Protein AF-A0A7C8AN82-F1 (afdb_monomer_lite)

Sequence (87 aa):
MARLFVYAVIVWIAYFLVKKIGRALVGPSGPRDQVRGPVSDAELIRDPQCGAYFLKQKGVKGVVEGQVIHFCSEQCYDKYLKSRSHY

Secondary structure (DSSP, 8-state):
-HHHHHHHHHHHHHHHHHHHHHHHHSS----------------EEE-TTT--EEEGGGSEEEEETTEEEEESSHHHHHHHHHHHTT-

Structure (mmCIF, N/CA/C/O backbone):
data_AF-A0A7C8AN82-F1
#
_entry.id   AF-A0A7C8AN82-F1
#
loop_
_atom_site.group_PDB
_atom_site.id
_atom_site.type_symbol
_atom_site.label_atom_id
_atom_site.label_alt_id
_atom_site.label_comp_id
_atom_site.label_asym_id
_atom_site.label_entity_id
_atom_site.label_seq_id
_atom_site.pdbx_PDB_ins_code
_atom_site.Cartn_x
_atom_site.Cartn_y
_atom_site.Cartn_z
_atom_site.occupancy
_atom_site.B_iso_or_equiv
_atom_site.auth_seq_id
_atom_site.auth_comp_id
_atom_site.auth_asym_id
_atom_site.auth_atom_id
_atom_site.pdbx_PDB_model_num
ATOM 1 N N . MET A 1 1 ? 21.204 -13.670 16.058 1.00 60.09 1 MET A N 1
ATOM 2 C CA . MET A 1 1 ? 21.537 -12.482 15.239 1.00 60.09 1 MET A CA 1
ATOM 3 C C . MET A 1 1 ? 21.096 -12.577 13.770 1.00 60.09 1 MET A C 1
ATOM 5 O O . MET A 1 1 ? 20.760 -11.549 13.207 1.00 60.09 1 MET A O 1
ATOM 9 N N . ALA A 1 2 ? 20.971 -13.767 13.159 1.00 57.88 2 ALA A N 1
ATOM 10 C CA . ALA A 1 2 ? 20.511 -13.915 11.762 1.00 57.88 2 ALA A CA 1
ATOM 11 C C . ALA A 1 2 ? 19.006 -13.645 11.516 1.00 57.88 2 ALA A C 1
ATOM 13 O O . ALA A 1 2 ? 18.590 -13.423 10.384 1.00 57.88 2 ALA A O 1
ATOM 14 N N . ARG A 1 3 ? 18.178 -13.636 12.571 1.00 65.19 3 ARG A N 1
ATOM 15 C CA . ARG A 1 3 ? 16.715 -13.483 12.464 1.00 65.19 3 ARG A CA 1
ATOM 16 C C . ARG A 1 3 ? 16.304 -12.108 11.919 1.00 65.19 3 ARG A C 1
ATOM 18 O O . ARG A 1 3 ? 15.413 -12.034 11.088 1.00 65.19 3 ARG A O 1
ATOM 25 N N . LEU A 1 4 ? 16.990 -11.038 12.329 1.00 66.88 4 LEU A N 1
ATOM 26 C CA . LEU A 1 4 ? 16.690 -9.663 11.897 1.00 66.88 4 LEU A CA 1
ATOM 27 C C . LEU A 1 4 ? 17.051 -9.414 10.427 1.00 66.88 4 LEU A C 1
ATOM 29 O O . LEU A 1 4 ? 16.339 -8.698 9.728 1.00 66.88 4 LEU A O 1
ATOM 33 N N . PHE A 1 5 ? 18.117 -10.055 9.943 1.00 79.81 5 PHE A N 1
ATOM 34 C CA . PHE A 1 5 ? 18.555 -9.936 8.552 1.00 79.81 5 PHE A CA 1
ATOM 35 C C . PHE A 1 5 ? 17.534 -10.549 7.588 1.00 79.81 5 PHE A C 1
ATOM 37 O O . PHE A 1 5 ? 17.224 -9.970 6.551 1.00 79.81 5 PHE A O 1
ATOM 44 N N . VAL A 1 6 ? 16.945 -11.684 7.978 1.00 80.94 6 VAL A N 1
ATOM 45 C CA . VAL A 1 6 ? 15.872 -12.342 7.222 1.00 80.94 6 VAL A CA 1
ATOM 46 C C . VAL A 1 6 ? 14.656 -11.424 7.100 1.00 80.94 6 VAL A C 1
ATOM 48 O O . VAL A 1 6 ? 14.133 -11.257 6.002 1.00 80.94 6 VAL A O 1
ATOM 51 N N . TYR A 1 7 ? 14.249 -10.756 8.183 1.00 76.31 7 TYR A N 1
ATOM 52 C CA . TYR A 1 7 ? 13.138 -9.802 8.127 1.00 76.31 7 TYR A CA 1
ATOM 53 C C . TYR A 1 7 ? 13.433 -8.601 7.220 1.00 76.31 7 TYR A C 1
ATOM 55 O O . TYR A 1 7 ? 12.573 -8.228 6.425 1.00 76.31 7 TYR A O 1
ATOM 63 N N . ALA A 1 8 ? 14.643 -8.036 7.267 1.00 78.50 8 ALA A N 1
ATOM 64 C CA . ALA A 1 8 ? 15.031 -6.928 6.390 1.00 78.50 8 ALA A CA 1
ATOM 65 C C . ALA A 1 8 ? 14.978 -7.319 4.901 1.00 78.50 8 ALA A C 1
ATOM 67 O O . ALA A 1 8 ? 14.439 -6.577 4.078 1.00 78.50 8 ALA A O 1
ATOM 68 N N . VAL A 1 9 ? 15.467 -8.516 4.563 1.00 82.56 9 VAL A N 1
ATOM 69 C CA . VAL A 1 9 ? 15.424 -9.050 3.194 1.00 82.56 9 VAL A CA 1
ATOM 70 C C . VAL A 1 9 ? 13.984 -9.318 2.751 1.00 82.56 9 VAL A C 1
ATOM 72 O O . VAL A 1 9 ? 13.612 -8.952 1.638 1.00 82.56 9 VAL A O 1
ATOM 75 N N . ILE A 1 10 ? 13.140 -9.882 3.620 1.00 80.94 10 ILE A N 1
ATOM 76 C CA . ILE A 1 10 ? 11.721 -10.126 3.320 1.00 80.94 10 ILE A CA 1
ATOM 77 C C . ILE A 1 10 ? 10.975 -8.810 3.070 1.00 80.94 10 ILE A C 1
ATOM 79 O O . ILE A 1 10 ? 10.231 -8.713 2.095 1.00 80.94 10 ILE A O 1
ATOM 83 N N . VAL A 1 11 ? 11.189 -7.784 3.902 1.00 80.25 11 VAL A N 1
ATOM 84 C CA . VAL A 1 11 ? 10.580 -6.454 3.718 1.00 80.25 11 VAL A CA 1
ATOM 85 C C . VAL A 1 11 ? 11.028 -5.831 2.397 1.00 80.25 11 VAL A C 1
ATOM 87 O O . VAL A 1 11 ? 10.202 -5.295 1.657 1.00 80.25 11 VAL A O 1
ATOM 90 N N . TRP A 1 12 ? 12.313 -5.949 2.058 1.00 82.31 12 TRP A N 1
ATOM 91 C CA . TRP A 1 12 ? 12.856 -5.419 0.811 1.00 82.31 12 TRP A CA 1
ATOM 92 C C . TRP A 1 12 ? 12.302 -6.131 -0.433 1.00 82.31 12 TRP A C 1
ATOM 94 O O . TRP A 1 12 ? 11.876 -5.472 -1.385 1.00 82.31 12 TRP A O 1
ATOM 104 N N . ILE A 1 13 ? 12.223 -7.466 -0.408 1.00 79.88 13 ILE A N 1
ATOM 105 C CA . ILE A 1 13 ? 11.628 -8.264 -1.490 1.00 79.88 13 ILE A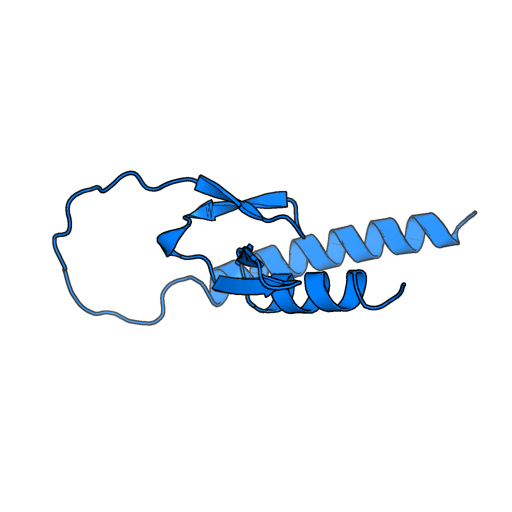 CA 1
ATOM 106 C C . ILE A 1 13 ? 10.136 -7.951 -1.623 1.00 79.88 13 ILE A C 1
ATOM 108 O O . ILE A 1 13 ? 9.656 -7.720 -2.732 1.00 79.88 13 ILE A O 1
ATOM 112 N N . ALA A 1 14 ? 9.402 -7.883 -0.510 1.00 76.50 14 ALA A N 1
ATOM 113 C CA . ALA A 1 14 ? 7.983 -7.546 -0.513 1.00 76.50 14 ALA A CA 1
ATOM 114 C C . ALA A 1 14 ? 7.738 -6.143 -1.091 1.00 76.50 14 ALA A C 1
ATOM 116 O O . ALA A 1 14 ? 6.830 -5.971 -1.902 1.00 76.50 14 ALA A O 1
ATOM 117 N N . TYR A 1 15 ? 8.572 -5.161 -0.737 1.00 75.81 15 TYR A N 1
ATOM 118 C CA . TYR A 1 15 ? 8.548 -3.825 -1.336 1.00 75.81 15 TYR A CA 1
ATOM 119 C C . TYR A 1 15 ? 8.757 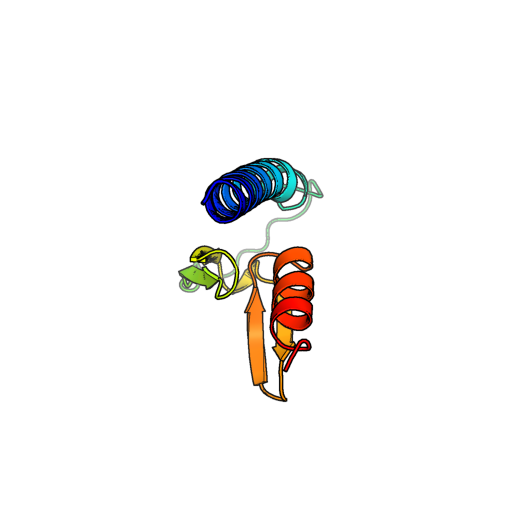-3.882 -2.858 1.00 75.81 15 TYR A C 1
ATOM 121 O O . TYR A 1 15 ? 8.004 -3.272 -3.621 1.00 75.81 15 TYR A O 1
ATOM 129 N N . PHE A 1 16 ? 9.746 -4.650 -3.320 1.00 74.31 16 PHE A N 1
ATOM 130 C CA . PHE A 1 16 ? 10.065 -4.767 -4.742 1.00 74.31 16 PHE A CA 1
ATOM 131 C C . PHE A 1 16 ? 8.952 -5.458 -5.546 1.00 74.31 16 PHE A C 1
ATOM 133 O O . PHE A 1 16 ? 8.614 -5.022 -6.650 1.00 74.31 16 PHE A O 1
ATOM 140 N N . LEU A 1 17 ? 8.344 -6.504 -4.982 1.00 70.06 17 LEU A N 1
ATOM 141 C CA . LEU A 1 17 ? 7.255 -7.248 -5.614 1.00 70.06 17 LEU A CA 1
ATOM 142 C C . LEU A 1 17 ? 5.984 -6.397 -5.720 1.00 70.06 17 LEU A C 1
ATOM 144 O O . LEU A 1 17 ? 5.387 -6.3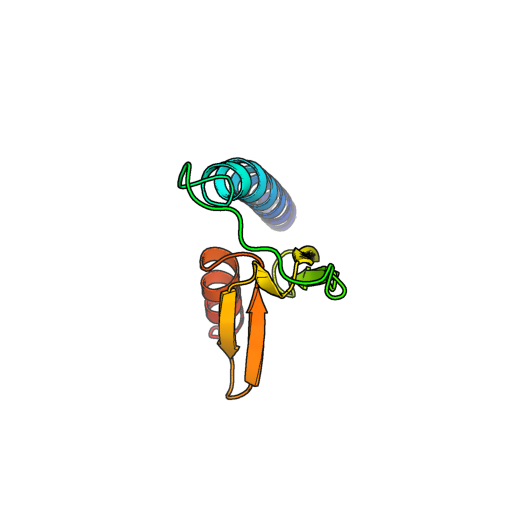17 -6.794 1.00 70.06 17 LEU A O 1
ATOM 148 N N . VAL A 1 18 ? 5.630 -5.683 -4.645 1.00 66.88 18 VAL A N 1
ATOM 149 C CA . VAL A 1 18 ? 4.493 -4.747 -4.635 1.00 66.88 18 VAL A CA 1
ATOM 150 C C . VAL A 1 18 ? 4.723 -3.605 -5.630 1.00 66.88 18 VAL A C 1
ATOM 152 O O . VAL A 1 18 ? 3.799 -3.218 -6.335 1.00 66.88 18 VAL A O 1
ATOM 155 N N . LYS A 1 19 ? 5.961 -3.121 -5.795 1.00 61.19 19 LYS A N 1
ATOM 156 C CA . LYS A 1 19 ? 6.309 -2.112 -6.811 1.00 61.19 19 LYS A CA 1
ATOM 157 C C . LYS A 1 19 ? 6.108 -2.605 -8.251 1.00 61.19 19 LYS A C 1
ATOM 159 O O . LYS A 1 19 ? 5.685 -1.819 -9.100 1.00 61.19 19 LYS A O 1
ATOM 164 N N . LYS A 1 20 ? 6.413 -3.874 -8.552 1.00 59.81 20 LYS A N 1
ATOM 165 C CA . LYS A 1 20 ? 6.217 -4.453 -9.896 1.00 59.81 20 LYS A CA 1
ATOM 166 C C . LYS A 1 20 ? 4.751 -4.768 -10.194 1.00 59.81 20 LYS A C 1
ATOM 168 O O . LYS A 1 20 ? 4.290 -4.470 -11.289 1.00 59.81 20 LYS A O 1
ATOM 173 N N . ILE A 1 21 ? 4.028 -5.326 -9.227 1.00 58.19 21 ILE A N 1
ATOM 174 C CA . ILE A 1 21 ? 2.6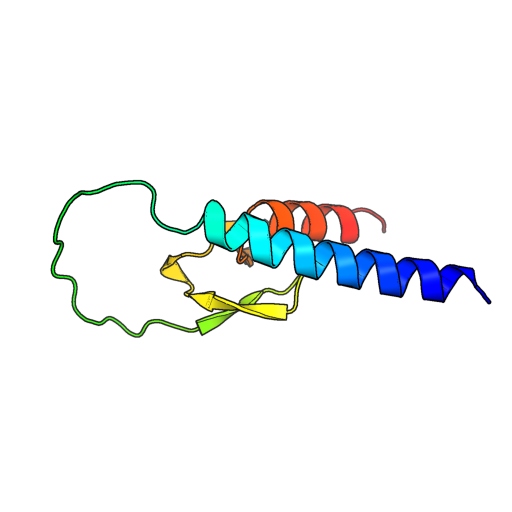31 -5.750 -9.404 1.00 58.19 21 ILE A CA 1
ATOM 175 C C . ILE A 1 21 ? 1.680 -4.556 -9.280 1.00 58.19 21 ILE A C 1
ATOM 177 O O . ILE A 1 21 ? 0.757 -4.417 -10.074 1.00 58.19 21 ILE A O 1
ATOM 181 N N . GLY A 1 22 ? 1.953 -3.629 -8.361 1.00 57.72 22 GLY A N 1
ATOM 182 C CA . GLY A 1 22 ? 1.193 -2.390 -8.213 1.00 57.72 22 GLY A CA 1
ATOM 183 C C . GLY A 1 22 ? 1.236 -1.526 -9.471 1.00 57.72 22 GLY A C 1
ATOM 184 O O . GLY A 1 22 ? 0.224 -0.964 -9.850 1.00 57.72 22 GLY A O 1
ATOM 185 N N . ARG A 1 23 ? 2.354 -1.486 -10.207 1.00 51.72 23 ARG A N 1
ATOM 186 C CA . ARG A 1 23 ? 2.411 -0.798 -11.512 1.00 51.72 23 ARG A CA 1
ATOM 187 C C . ARG A 1 23 ? 1.608 -1.491 -12.615 1.00 51.72 23 ARG A C 1
ATOM 189 O O . ARG A 1 23 ? 1.174 -0.808 -13.532 1.00 51.72 23 ARG A O 1
ATOM 196 N N . ALA A 1 24 ? 1.421 -2.806 -12.523 1.00 51.75 24 ALA A N 1
ATOM 197 C CA . ALA A 1 24 ? 0.640 -3.588 -13.479 1.00 51.75 24 ALA A CA 1
ATOM 198 C C . ALA A 1 24 ? -0.869 -3.586 -13.163 1.00 51.75 24 ALA A C 1
ATOM 200 O O . ALA A 1 24 ? -1.677 -3.727 -14.071 1.00 51.75 24 ALA A O 1
ATOM 201 N N . LEU A 1 25 ? -1.253 -3.402 -11.894 1.00 50.59 25 LEU A N 1
ATOM 202 C CA . LEU A 1 25 ? -2.655 -3.280 -11.468 1.00 50.59 25 LEU A CA 1
ATOM 203 C C . LEU A 1 25 ? -3.142 -1.818 -11.415 1.00 50.59 25 LEU A C 1
ATOM 205 O O . LEU A 1 25 ? -4.333 -1.570 -11.559 1.00 50.59 25 LEU A O 1
ATOM 209 N N . VAL A 1 26 ? -2.236 -0.846 -11.248 1.00 51.72 26 VAL A N 1
ATOM 210 C CA . VAL A 1 26 ? -2.533 0.605 -11.179 1.00 51.72 26 VAL A CA 1
ATOM 211 C C . VAL A 1 26 ? -2.203 1.322 -12.507 1.00 51.72 26 VAL A C 1
ATOM 213 O O . VAL A 1 26 ? -2.183 2.551 -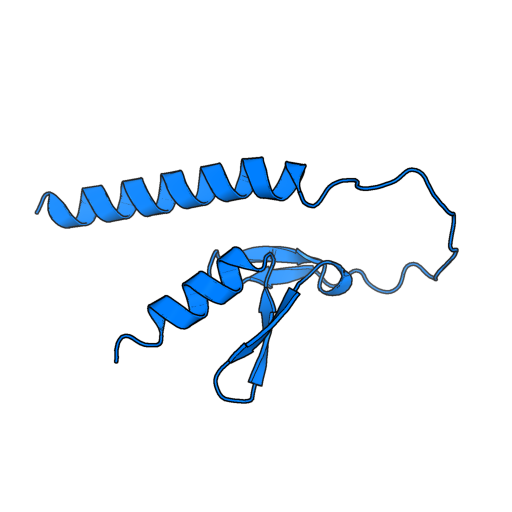12.582 1.00 51.72 26 VAL A O 1
ATOM 216 N N . GLY A 1 27 ? -1.986 0.584 -13.602 1.00 42.00 27 GLY A N 1
ATOM 217 C CA . GLY A 1 27 ? -1.879 1.176 -14.936 1.00 42.00 27 GLY A CA 1
ATOM 218 C C . GLY A 1 27 ? -2.120 0.190 -16.080 1.00 42.00 27 GLY A C 1
ATOM 219 O O . GLY A 1 27 ? -1.575 -0.906 -16.058 1.00 42.00 27 GLY A O 1
ATOM 220 N N . PRO A 1 28 ? -2.805 0.611 -17.153 1.00 45.84 28 PRO A N 1
ATOM 221 C CA . PRO A 1 28 ? -4.094 1.285 -17.218 1.00 45.84 28 PRO A CA 1
ATOM 222 C C . PRO A 1 28 ? -5.190 0.260 -17.569 1.00 45.84 28 PRO A C 1
ATOM 224 O O . PRO A 1 28 ? -5.196 -0.318 -18.657 1.00 45.84 28 PRO A O 1
ATOM 227 N N . SER A 1 29 ? -6.163 0.064 -16.685 1.00 46.09 29 SER A N 1
ATOM 228 C CA . SER A 1 29 ? -7.408 -0.616 -17.045 1.00 46.09 29 SER A CA 1
ATOM 229 C C . SER A 1 29 ? -8.282 0.357 -17.842 1.00 46.09 29 SER A C 1
ATOM 231 O O . SER A 1 29 ? -9.051 1.124 -17.273 1.00 46.09 29 SER A O 1
ATOM 233 N N . GLY A 1 30 ? -8.150 0.324 -19.169 1.00 44.16 30 GLY A N 1
ATOM 234 C CA . GLY A 1 30 ? -9.203 0.767 -20.083 1.00 44.16 30 GLY A CA 1
ATOM 235 C C . GLY A 1 30 ? -8.800 1.856 -21.085 1.00 44.16 30 GLY A C 1
ATOM 236 O O . GLY A 1 30 ? -8.387 2.944 -20.684 1.00 44.16 30 GLY A O 1
ATOM 237 N N . PRO A 1 31 ? -8.987 1.630 -22.397 1.00 59.62 31 PRO A N 1
ATOM 238 C CA . PRO A 1 31 ? -9.113 2.722 -23.343 1.00 59.62 31 PRO A CA 1
ATOM 239 C C . PRO A 1 31 ? -10.514 3.319 -23.177 1.00 59.62 31 PRO A C 1
ATOM 241 O O . PRO A 1 31 ? -11.468 2.762 -23.712 1.00 59.62 31 PRO A O 1
ATOM 244 N N . ARG A 1 32 ? -10.665 4.415 -22.424 1.00 45.50 32 ARG A N 1
ATOM 245 C CA . ARG A 1 32 ? -11.799 5.334 -22.606 1.00 45.50 32 ARG A CA 1
ATOM 246 C C . ARG A 1 32 ? -11.645 6.665 -21.872 1.00 45.50 32 ARG A C 1
ATOM 248 O O . ARG A 1 32 ? -11.383 6.718 -20.678 1.00 45.50 32 ARG A O 1
ATOM 255 N N . ASP A 1 33 ? -11.901 7.695 -22.668 1.00 41.12 33 ASP A N 1
ATOM 256 C CA . ASP A 1 33 ? -12.482 8.986 -22.322 1.00 41.12 33 ASP A CA 1
ATOM 257 C C . ASP A 1 33 ? -11.648 9.996 -21.525 1.00 41.12 33 ASP A C 1
ATOM 259 O O . ASP A 1 33 ? -11.638 10.085 -20.302 1.00 41.12 33 ASP A O 1
ATOM 263 N N . GLN A 1 34 ? -11.014 10.861 -22.320 1.00 56.34 34 GLN A N 1
ATOM 264 C CA . GLN A 1 34 ? -11.163 12.314 -22.239 1.00 56.34 34 GLN A CA 1
ATOM 265 C C . GLN A 1 34 ? -12.214 12.788 -21.215 1.00 56.34 34 GLN A C 1
ATOM 267 O O . GLN A 1 34 ? -13.384 12.957 -21.544 1.00 56.34 34 GLN A O 1
ATOM 272 N N . VAL A 1 35 ? -11.777 13.151 -20.011 1.00 44.06 35 VAL A N 1
ATOM 273 C CA . VAL A 1 35 ? -12.455 14.202 -19.250 1.00 44.06 35 VAL A CA 1
ATOM 274 C C . VAL A 1 35 ? -11.419 15.249 -18.894 1.00 44.06 35 VAL A C 1
ATOM 276 O O . VAL A 1 35 ? -10.535 15.055 -18.064 1.00 44.06 35 VAL A O 1
ATOM 279 N N . ARG A 1 36 ? -11.547 16.377 -19.594 1.00 48.78 36 ARG A N 1
ATOM 280 C CA . ARG A 1 36 ? -11.035 17.687 -19.207 1.00 48.78 36 ARG A CA 1
ATOM 281 C C . ARG A 1 36 ? -11.537 17.997 -17.793 1.00 48.78 36 ARG A C 1
ATOM 283 O O . ARG A 1 36 ? -12.653 18.469 -17.627 1.00 48.78 36 ARG A O 1
ATOM 290 N N . GLY A 1 37 ? -10.723 17.717 -16.786 1.00 45.66 37 GLY A N 1
ATOM 291 C CA . GLY A 1 37 ? -10.771 18.392 -15.492 1.00 45.66 37 GLY A CA 1
ATOM 292 C C . GLY A 1 37 ? -9.553 19.308 -15.406 1.00 45.66 37 GLY A C 1
ATOM 293 O O . GLY A 1 37 ? -8.525 18.965 -16.000 1.00 45.66 37 GLY A O 1
ATOM 294 N N . PRO A 1 38 ? -9.629 20.473 -14.736 1.00 44.00 38 PRO A N 1
ATOM 295 C CA . PRO A 1 38 ? -8.452 21.309 -14.553 1.00 44.00 38 PRO A CA 1
ATOM 296 C C . PRO A 1 38 ? -7.350 20.450 -13.937 1.00 44.00 38 PRO A C 1
ATOM 298 O O . PRO A 1 38 ? -7.641 19.526 -13.169 1.00 44.00 38 PRO A O 1
ATOM 301 N N . VAL A 1 39 ? -6.107 20.746 -14.312 1.00 49.94 39 VAL A N 1
ATOM 302 C CA . VAL A 1 39 ? -4.881 20.239 -13.688 1.00 49.94 39 VAL A CA 1
ATOM 303 C C . VAL A 1 39 ? -4.921 20.664 -12.218 1.00 49.94 39 VAL A C 1
ATOM 305 O O . VAL A 1 39 ? -4.336 21.657 -11.816 1.00 49.94 39 VAL A O 1
ATOM 308 N N . SER A 1 40 ? -5.763 19.994 -11.444 1.00 51.56 40 SER A N 1
ATOM 309 C CA . SER A 1 40 ? -6.035 20.282 -10.051 1.00 51.56 40 SER A CA 1
ATOM 310 C C . SER A 1 40 ? -4.933 19.580 -9.301 1.00 51.56 40 SER A C 1
ATOM 312 O O . SER A 1 40 ? -4.859 18.351 -9.331 1.00 51.56 40 SER A O 1
ATOM 314 N N . ASP A 1 41 ? -4.031 20.401 -8.770 1.00 57.72 41 ASP A N 1
ATOM 315 C CA . ASP A 1 41 ? -2.913 20.078 -7.894 1.00 57.72 41 ASP A CA 1
ATOM 316 C C . ASP A 1 41 ? -2.854 18.605 -7.519 1.00 57.72 41 ASP A C 1
ATOM 318 O O . ASP A 1 41 ? -3.519 18.117 -6.600 1.00 57.72 41 ASP A O 1
ATOM 322 N N . ALA A 1 42 ? -2.080 17.875 -8.315 1.00 67.25 42 ALA A N 1
ATOM 323 C CA . ALA A 1 42 ? -1.867 16.459 -8.148 1.00 67.25 42 ALA A CA 1
ATOM 324 C C . ALA A 1 42 ? -1.028 16.264 -6.869 1.00 67.25 42 ALA A C 1
ATOM 326 O O . ALA A 1 42 ? 0.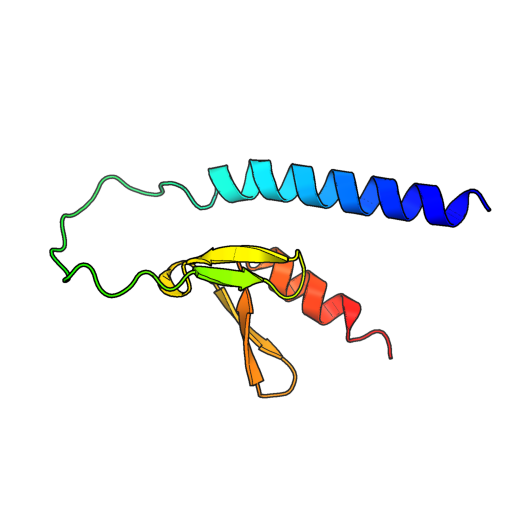196 16.172 -6.918 1.00 67.25 42 ALA A O 1
ATOM 327 N N . GLU A 1 43 ? -1.693 16.281 -5.710 1.00 78.50 43 GLU A N 1
ATOM 328 C CA . GLU A 1 43 ? -1.050 16.239 -4.399 1.00 78.50 43 GLU A CA 1
ATOM 329 C C . GLU A 1 43 ? -0.405 14.863 -4.192 1.00 78.50 43 GLU A C 1
ATOM 331 O O . GLU A 1 43 ? -1.083 13.830 -4.089 1.00 78.50 43 GLU A O 1
ATOM 336 N N . LEU A 1 44 ? 0.930 14.856 -4.180 1.00 82.12 44 LEU A N 1
ATOM 337 C CA . LEU A 1 44 ? 1.731 13.683 -3.864 1.00 82.12 44 LEU A CA 1
ATOM 338 C C . LEU A 1 44 ? 1.799 13.530 -2.351 1.00 82.12 44 LEU A C 1
ATOM 340 O O . LEU A 1 44 ? 2.429 14.320 -1.654 1.00 82.12 44 LEU A O 1
ATOM 344 N N . ILE A 1 45 ? 1.177 12.472 -1.858 1.00 83.00 45 ILE A N 1
ATOM 345 C CA . ILE A 1 45 ? 1.190 12.104 -0.450 1.00 83.00 45 ILE A CA 1
ATOM 346 C C . ILE A 1 45 ? 2.027 10.848 -0.249 1.00 83.00 45 ILE A C 1
ATOM 348 O O . ILE A 1 45 ? 2.242 10.059 -1.171 1.00 83.00 45 ILE A O 1
ATOM 352 N N . ARG A 1 46 ? 2.525 10.668 0.971 1.00 82.50 46 ARG A N 1
ATOM 353 C CA . ARG A 1 46 ? 3.350 9.522 1.335 1.00 82.50 46 ARG A CA 1
ATOM 354 C C . ARG A 1 46 ? 2.497 8.439 1.983 1.00 82.50 46 ARG A C 1
ATOM 356 O O . ARG A 1 46 ? 1.743 8.713 2.910 1.00 82.50 46 ARG A O 1
ATOM 363 N N . ASP A 1 47 ? 2.657 7.208 1.520 1.00 84.44 47 ASP A N 1
ATOM 364 C CA . ASP A 1 47 ? 2.019 6.031 2.099 1.00 84.44 47 ASP A CA 1
ATOM 365 C C . ASP A 1 47 ? 2.632 5.725 3.477 1.00 84.44 47 ASP A C 1
ATOM 367 O O . ASP A 1 47 ? 3.858 5.631 3.585 1.00 84.44 47 ASP A O 1
ATOM 371 N N . PRO A 1 48 ? 1.822 5.561 4.533 1.00 81.88 48 PRO A N 1
ATOM 372 C CA . PRO A 1 48 ? 2.325 5.357 5.890 1.00 81.88 48 PRO A CA 1
ATOM 373 C C . PRO A 1 48 ? 2.876 3.944 6.132 1.00 81.88 48 PRO A C 1
ATOM 375 O O . PRO A 1 48 ? 3.621 3.748 7.087 1.00 81.88 48 PRO A O 1
ATOM 378 N N . GLN A 1 49 ? 2.542 2.967 5.283 1.00 79.88 49 GLN A N 1
ATOM 379 C CA . GLN A 1 49 ? 2.980 1.579 5.422 1.00 79.88 49 GLN A CA 1
ATOM 380 C C . GLN A 1 49 ? 4.296 1.310 4.690 1.00 79.88 49 GLN A C 1
ATOM 382 O O . GLN A 1 49 ? 5.194 0.666 5.225 1.00 79.88 49 GLN A O 1
ATOM 387 N N . CYS A 1 50 ? 4.415 1.765 3.443 1.00 76.19 50 CYS A N 1
ATOM 388 C CA . CYS A 1 50 ? 5.590 1.509 2.603 1.00 76.19 50 CYS A CA 1
ATOM 389 C C . CYS A 1 50 ? 6.456 2.750 2.363 1.00 76.19 50 CYS A C 1
ATOM 391 O O . CYS A 1 50 ? 7.540 2.644 1.789 1.00 76.19 50 CYS A O 1
ATOM 393 N N . GLY A 1 51 ? 5.998 3.932 2.782 1.00 78.44 51 GLY A N 1
ATOM 394 C CA . GLY A 1 51 ? 6.733 5.182 2.626 1.00 78.44 51 GLY A CA 1
ATOM 395 C C . GLY A 1 51 ? 6.789 5.712 1.193 1.00 78.44 51 GLY A C 1
ATOM 396 O O . GLY A 1 51 ? 7.560 6.640 0.949 1.00 78.44 51 GLY A O 1
ATOM 397 N N . ALA A 1 52 ? 6.031 5.134 0.255 1.00 76.81 52 ALA A N 1
ATOM 398 C CA . ALA A 1 52 ? 6.036 5.517 -1.154 1.00 76.81 52 ALA A CA 1
ATOM 399 C C . ALA A 1 52 ? 5.218 6.791 -1.404 1.00 76.81 52 ALA A C 1
ATOM 401 O O . ALA A 1 52 ? 4.155 6.968 -0.818 1.00 76.81 52 ALA A O 1
ATOM 402 N N . TYR A 1 53 ? 5.683 7.649 -2.312 1.00 81.62 53 TYR A N 1
ATOM 403 C CA . TYR A 1 53 ? 4.924 8.821 -2.751 1.00 81.62 53 TYR A CA 1
ATOM 404 C C . TYR A 1 53 ? 3.953 8.438 -3.868 1.00 81.62 53 TYR A C 1
ATOM 406 O O . TYR A 1 53 ? 4.356 7.831 -4.864 1.00 81.62 53 TYR A O 1
ATOM 414 N N . PHE A 1 54 ? 2.682 8.790 -3.707 1.00 79.06 54 PHE A N 1
ATOM 415 C CA . PHE A 1 54 ? 1.628 8.519 -4.678 1.00 79.06 54 PHE A CA 1
ATOM 416 C C . PHE A 1 54 ? 0.618 9.666 -4.723 1.00 79.06 54 PHE A C 1
ATOM 418 O O . PHE A 1 54 ? 0.532 10.493 -3.820 1.00 79.06 54 PHE A O 1
ATOM 425 N N . LEU A 1 55 ? -0.151 9.718 -5.806 1.00 81.62 55 LEU A N 1
ATOM 426 C CA . LEU A 1 55 ? -1.178 10.734 -5.997 1.00 81.62 55 LEU A CA 1
ATOM 427 C C . LEU A 1 55 ? -2.384 10.430 -5.114 1.00 81.62 55 LEU A C 1
ATOM 429 O O . LEU A 1 55 ? -2.995 9.374 -5.271 1.00 81.62 55 LEU A O 1
ATOM 433 N N . LYS A 1 56 ? -2.779 11.376 -4.258 1.00 80.31 56 LYS A N 1
ATOM 434 C CA . LYS A 1 56 ? -3.931 11.242 -3.348 1.00 80.31 56 LYS A CA 1
ATOM 435 C C . LYS A 1 56 ? -5.207 10.770 -4.052 1.00 80.31 56 LYS A C 1
ATOM 437 O O . LYS A 1 56 ? -5.911 9.914 -3.530 1.00 80.31 56 LYS A O 1
ATOM 442 N N . GLN A 1 57 ? -5.459 11.274 -5.262 1.00 77.31 57 GLN A N 1
ATOM 443 C CA . GLN A 1 57 ? -6.620 10.914 -6.090 1.00 77.31 57 GLN A CA 1
ATOM 444 C C . GLN A 1 57 ? -6.591 9.464 -6.604 1.00 77.31 57 GLN A C 1
ATOM 446 O O . GLN A 1 57 ? -7.641 8.893 -6.873 1.00 77.31 57 GLN A O 1
ATOM 451 N N . LYS A 1 58 ? -5.399 8.872 -6.751 1.00 74.75 58 LYS A N 1
ATOM 452 C CA . LYS A 1 58 ? -5.206 7.471 -7.170 1.00 74.75 58 LYS A CA 1
ATOM 453 C C . LYS A 1 58 ? -5.060 6.516 -5.981 1.00 74.75 58 LYS A C 1
ATOM 455 O O . LYS A 1 58 ? -4.859 5.323 -6.182 1.00 74.75 58 LYS A O 1
ATOM 460 N N . GLY A 1 59 ? -5.085 7.052 -4.763 1.00 77.81 59 GLY A N 1
ATOM 461 C CA . GLY A 1 59 ? -4.971 6.289 -3.532 1.00 77.81 59 GLY A CA 1
ATOM 462 C C . GLY A 1 59 ? -6.252 5.575 -3.144 1.00 77.81 59 GLY A C 1
ATOM 463 O O . GLY A 1 59 ? -7.354 5.993 -3.488 1.00 77.81 59 GLY A O 1
ATOM 464 N N . VAL A 1 60 ? -6.091 4.543 -2.328 1.00 79.81 60 VAL A N 1
ATOM 465 C CA . VAL A 1 60 ? -7.177 3.860 -1.634 1.00 79.81 60 VAL A CA 1
ATOM 466 C C . VAL A 1 60 ? -7.409 4.553 -0.297 1.00 79.81 60 VAL A C 1
ATOM 468 O O . VAL A 1 60 ? -6.469 4.778 0.466 1.00 79.81 60 VAL A O 1
ATOM 471 N N . LYS A 1 61 ? -8.663 4.895 0.000 1.00 82.38 61 LYS A N 1
ATOM 472 C CA . LYS A 1 61 ? -9.056 5.417 1.313 1.00 82.38 61 LYS A CA 1
ATOM 473 C C . LYS A 1 61 ? -9.292 4.243 2.255 1.00 82.38 61 LYS A C 1
ATOM 475 O O . LYS A 1 61 ? -10.175 3.431 2.009 1.00 82.38 61 LYS A O 1
ATOM 480 N N . GLY A 1 62 ? -8.514 4.175 3.323 1.00 82.69 62 GLY A N 1
ATOM 481 C CA . GLY A 1 62 ? -8.670 3.201 4.392 1.00 82.69 62 GLY A CA 1
ATOM 482 C C . GLY A 1 62 ? -9.109 3.883 5.680 1.00 82.69 62 GLY A C 1
ATOM 483 O O . GLY A 1 62 ? -8.604 4.951 6.019 1.00 82.69 62 GLY A O 1
ATOM 484 N N . VAL A 1 63 ? -10.037 3.272 6.413 1.00 82.69 63 VAL A N 1
ATOM 485 C CA . VAL A 1 63 ? -10.407 3.739 7.755 1.00 82.69 63 VAL A CA 1
ATOM 486 C C . VAL A 1 63 ? -9.565 2.977 8.766 1.00 82.69 63 VAL A C 1
ATOM 488 O O . VAL A 1 63 ? -9.609 1.749 8.807 1.00 82.69 63 VAL A O 1
ATOM 491 N N . VAL A 1 64 ? -8.780 3.689 9.566 1.00 80.69 64 VAL A N 1
ATOM 492 C CA . VAL A 1 64 ? -7.977 3.106 10.642 1.00 80.69 64 VAL A CA 1
ATOM 493 C C . VAL A 1 64 ? -8.299 3.856 11.923 1.00 80.69 64 VAL A C 1
ATOM 495 O O . VAL A 1 64 ? -8.140 5.070 11.965 1.00 80.69 64 VAL A O 1
ATOM 498 N N . GLU A 1 65 ? -8.781 3.151 12.950 1.00 78.88 65 GLU A N 1
ATOM 499 C CA . GLU A 1 65 ? -9.115 3.745 14.262 1.00 78.88 65 GLU A CA 1
ATOM 500 C C . GLU A 1 65 ? -10.077 4.949 14.162 1.00 78.88 65 GLU A C 1
ATOM 502 O O . GLU A 1 65 ? -9.955 5.937 14.878 1.00 78.88 65 GLU A O 1
ATOM 507 N N . GLY A 1 66 ? -11.025 4.898 13.220 1.00 84.50 66 GLY A N 1
ATOM 508 C CA . GLY A 1 66 ? -11.968 5.994 12.963 1.00 84.50 66 GLY A CA 1
ATOM 509 C C . GLY A 1 66 ? -11.390 7.172 12.166 1.00 84.50 66 GLY A C 1
ATOM 510 O O . GLY A 1 66 ? -12.128 8.103 11.850 1.00 84.50 66 GLY A O 1
ATOM 511 N N . GLN A 1 67 ? -10.110 7.133 11.783 1.00 84.75 67 GLN A N 1
ATOM 512 C CA . GLN A 1 67 ? -9.471 8.132 10.926 1.00 84.75 67 GLN A CA 1
ATOM 513 C C . GLN A 1 67 ? -9.374 7.649 9.476 1.00 84.75 67 GLN A C 1
ATOM 515 O O . GLN A 1 67 ? -9.041 6.496 9.203 1.00 84.75 67 GLN A O 1
ATOM 520 N N . VAL A 1 68 ? -9.640 8.546 8.524 1.00 86.25 68 VAL A N 1
ATOM 521 C CA . VAL A 1 68 ? -9.494 8.257 7.091 1.00 86.25 68 VAL A CA 1
ATOM 522 C C . VAL A 1 68 ? -8.051 8.518 6.668 1.00 86.25 68 VAL A C 1
ATOM 524 O O . VAL A 1 68 ? -7.603 9.663 6.614 1.00 86.25 68 VAL A O 1
ATOM 527 N N . ILE A 1 69 ? -7.335 7.453 6.323 1.00 86.06 69 ILE A N 1
ATOM 528 C CA . ILE A 1 69 ? -5.948 7.479 5.857 1.00 86.06 69 ILE A CA 1
ATOM 529 C C . ILE A 1 69 ? -5.911 7.048 4.388 1.00 86.06 69 ILE A C 1
ATOM 531 O O . ILE A 1 69 ? -6.707 6.223 3.946 1.00 86.06 69 ILE A O 1
ATOM 535 N N . HIS A 1 70 ? -5.000 7.622 3.606 1.00 84.88 70 HIS A N 1
ATOM 536 C CA . HIS A 1 70 ? -4.830 7.259 2.201 1.00 84.88 70 HIS A CA 1
ATOM 537 C C . HIS A 1 70 ? -3.624 6.330 2.036 1.00 84.88 70 HIS A C 1
ATOM 539 O O . HIS A 1 70 ? -2.545 6.598 2.566 1.00 84.88 70 HIS A O 1
ATOM 545 N N . PHE A 1 71 ? -3.805 5.275 1.250 1.00 85.12 71 PHE A N 1
ATOM 546 C CA . PHE A 1 71 ? -2.798 4.264 0.951 1.00 85.12 71 PHE A CA 1
ATOM 547 C C . PHE A 1 71 ? -2.582 4.172 -0.554 1.00 85.12 71 PHE A C 1
ATOM 549 O O . PHE A 1 71 ? -3.494 4.395 -1.347 1.00 85.12 71 PHE A O 1
ATOM 556 N N . CYS A 1 72 ? -1.380 3.795 -0.969 1.00 79.19 72 CYS A N 1
ATOM 557 C CA . CYS A 1 72 ? -1.077 3.580 -2.379 1.00 79.19 72 CYS A CA 1
ATOM 558 C C . CYS A 1 72 ? -1.747 2.317 -2.947 1.00 79.19 72 CYS A C 1
ATOM 560 O O . CYS A 1 72 ? -1.825 2.172 -4.164 1.00 79.19 72 CYS A O 1
ATOM 562 N N . SER A 1 73 ? -2.201 1.392 -2.089 1.00 76.69 73 SER A N 1
ATOM 563 C CA . SER A 1 73 ? -2.907 0.169 -2.486 1.00 76.69 73 SER A CA 1
ATOM 564 C C . SER A 1 73 ? -3.716 -0.438 -1.335 1.00 76.69 73 SER A C 1
ATOM 566 O O . SER A 1 73 ? -3.400 -0.213 -0.164 1.00 76.69 73 SER A O 1
ATOM 568 N N . GLU A 1 74 ? -4.699 -1.278 -1.670 1.00 78.25 74 GLU A N 1
ATOM 569 C CA . GLU A 1 74 ? -5.470 -2.077 -0.699 1.00 78.25 74 GLU A CA 1
ATOM 570 C C . GLU A 1 74 ? -4.561 -3.002 0.122 1.00 78.25 74 GLU A C 1
ATOM 572 O O . GLU A 1 74 ? -4.704 -3.121 1.332 1.00 78.25 74 GLU A O 1
ATOM 577 N N . GLN A 1 75 ? -3.528 -3.576 -0.500 1.00 76.25 75 GLN A N 1
ATOM 578 C CA . GLN A 1 75 ? -2.570 -4.438 0.199 1.00 76.25 75 GLN A CA 1
ATOM 579 C C . GLN A 1 75 ? -1.756 -3.678 1.257 1.00 76.25 75 GLN A C 1
ATOM 581 O O . GLN A 1 75 ? -1.391 -4.254 2.284 1.00 76.25 75 GLN A O 1
ATOM 586 N N . CYS A 1 76 ? -1.434 -2.401 1.011 1.00 78.06 76 CYS A N 1
ATOM 587 C CA . CYS A 1 76 ? -0.790 -1.546 2.009 1.00 78.06 76 CYS A CA 1
ATOM 588 C C . CYS A 1 76 ? -1.740 -1.250 3.168 1.00 78.06 76 CYS A C 1
ATOM 590 O O . CYS A 1 76 ? -1.297 -1.309 4.311 1.00 78.06 76 CYS A O 1
ATOM 592 N N . TYR A 1 77 ? -3.025 -1.016 2.891 1.00 81.25 77 TYR A N 1
ATOM 593 C CA . TYR A 1 77 ? -4.045 -0.852 3.926 1.00 81.25 77 TYR A CA 1
ATOM 594 C C . TYR A 1 77 ? -4.183 -2.110 4.797 1.00 81.25 77 TYR A C 1
ATOM 596 O O . TYR A 1 77 ? -4.043 -2.031 6.016 1.00 81.25 77 TYR A O 1
ATOM 604 N N . ASP A 1 78 ? -4.327 -3.287 4.187 1.00 80.56 78 ASP A N 1
ATOM 605 C CA . ASP A 1 78 ? -4.448 -4.556 4.913 1.00 80.56 78 ASP A CA 1
ATOM 606 C C . ASP A 1 78 ? -3.214 -4.867 5.766 1.00 80.56 78 ASP A C 1
ATOM 608 O O . ASP A 1 78 ? -3.322 -5.315 6.910 1.00 80.56 78 ASP A O 1
ATOM 612 N N . LYS A 1 79 ? -2.012 -4.640 5.220 1.00 79.44 79 LYS A N 1
ATOM 613 C CA . LYS A 1 79 ? -0.759 -4.819 5.969 1.00 79.44 79 LYS A CA 1
ATOM 614 C C . LYS A 1 79 ? -0.646 -3.821 7.116 1.00 79.44 79 LYS A C 1
ATOM 616 O O . LYS A 1 79 ? -0.182 -4.205 8.188 1.00 79.44 79 LYS A O 1
ATOM 621 N N . TYR A 1 80 ? -1.079 -2.581 6.902 1.00 82.88 80 TYR A N 1
ATOM 622 C CA . TYR A 1 80 ? -1.102 -1.549 7.933 1.00 82.88 80 TYR A CA 1
ATOM 623 C C . TYR A 1 80 ? -2.023 -1.956 9.089 1.00 82.88 80 TYR A C 1
ATOM 625 O O . TYR A 1 80 ? -1.584 -1.962 10.239 1.00 82.88 80 TYR A O 1
ATOM 633 N N . LEU A 1 81 ? -3.240 -2.426 8.790 1.00 82.88 81 LEU A N 1
ATOM 634 C CA . LEU A 1 81 ? -4.177 -2.950 9.789 1.00 82.88 81 LEU A CA 1
ATOM 635 C C . LEU A 1 81 ? -3.605 -4.145 10.563 1.00 82.88 81 LEU A C 1
ATOM 637 O O . LEU A 1 81 ? -3.605 -4.132 11.791 1.00 82.88 81 LEU A O 1
ATOM 641 N N . LYS A 1 82 ? -3.056 -5.146 9.863 1.00 81.81 82 LYS A N 1
ATOM 642 C CA . LYS A 1 82 ? -2.463 -6.341 10.494 1.00 81.81 82 LYS A CA 1
ATOM 643 C C . LYS A 1 82 ? -1.255 -6.021 11.372 1.00 81.81 82 LYS A C 1
ATOM 645 O O . LYS A 1 82 ? -1.042 -6.682 12.381 1.00 81.81 82 LYS A O 1
ATOM 650 N N . SER A 1 83 ? -0.450 -5.029 10.986 1.00 75.69 83 SER A N 1
ATOM 651 C CA . SER A 1 83 ? 0.701 -4.600 11.787 1.00 75.69 83 SER A CA 1
ATOM 652 C C . SER A 1 83 ? 0.293 -3.886 13.080 1.00 75.69 83 SER A C 1
ATOM 654 O O . SER A 1 83 ? 1.027 -3.952 14.061 1.00 75.69 83 SER A O 1
ATOM 656 N N . ARG A 1 84 ? -0.883 -3.242 13.094 1.00 74.25 84 ARG A N 1
ATOM 657 C CA . ARG A 1 84 ? -1.436 -2.544 14.262 1.00 74.25 84 ARG A CA 1
ATOM 658 C C . ARG A 1 84 ? -2.281 -3.431 15.175 1.00 74.25 84 ARG A C 1
ATOM 660 O O . ARG A 1 84 ? -2.282 -3.197 16.372 1.00 74.25 84 ARG A O 1
ATOM 667 N N . SER A 1 85 ? -2.948 -4.463 14.656 1.00 60.38 85 SER A N 1
ATOM 668 C CA . SER A 1 85 ? -3.811 -5.363 15.444 1.00 60.38 85 SER A CA 1
ATOM 669 C C . SER A 1 85 ? -3.060 -6.365 16.338 1.00 60.38 85 SER A C 1
ATOM 671 O O . SER A 1 85 ? -3.658 -7.335 16.792 1.00 60.38 85 SER A O 1
ATOM 673 N N . HIS A 1 86 ? -1.746 -6.205 16.517 1.00 50.00 86 HIS A N 1
ATOM 674 C CA . HIS A 1 86 ? -0.892 -7.122 17.281 1.00 50.00 86 HIS A CA 1
ATOM 675 C C . HIS A 1 86 ? -0.487 -6.574 18.665 1.00 50.00 86 HIS A C 1
ATOM 677 O O . HIS A 1 86 ? 0.454 -7.095 19.268 1.00 50.00 86 HIS A O 1
ATOM 683 N N . TYR A 1 87 ? -1.188 -5.545 19.153 1.00 40.94 87 TYR A N 1
ATOM 684 C CA . TYR A 1 87 ? -1.062 -4.951 20.486 1.00 40.94 87 TYR A CA 1
ATOM 685 C C . TYR A 1 87 ? -2.432 -4.942 21.166 1.00 40.94 87 TYR A C 1
ATOM 687 O O . TYR A 1 87 ? -2.487 -5.286 22.365 1.00 40.94 87 TYR A O 1
#

Foldseek 3Di:
DVPVVVVVVVLVVVLVVCVVVLCVVLPDPDPDDDDDDPPPPQDFDAAPQNRDTDGQVSWDFAQDPNDTDTHSDPVSNVVVNVVPVPD

Radius of gyration: 15.88 Å; chains: 1; bounding box: 34×35×44 Å

pLDDT: mean 70.13, std 14.07, range [40.94, 86.25]